Protein AF-A0A9P3C369-F1 (afdb_monomer_lite)

Sequence (132 aa):
MEMEIQKGILGFFQHGSRGYKARLKIWEPDFSDFGDKFQPCHGAPMMAPIYHASSAGLRQRVRLLLDEKADINEQGGRYSNALQVASYGGHSEIVYLLLERGADVNAQGGEYANALGAASATGHRETLELLN

pLDDT: mean 71.71, std 18.75, range [35.12, 94.5]

Organism: Aspergillus viridinutans (NCBI:txid75553)

Radius of gyration: 14.88 Å; chains: 1; bounding box: 39×25×41 Å

Structure (mmCIF, N/CA/C/O backbone):
data_AF-A0A9P3C369-F1
#
_entry.id   AF-A0A9P3C369-F1
#
loop_
_atom_site.group_PDB
_atom_site.id
_atom_site.type_symbol
_atom_site.label_atom_id
_atom_site.label_alt_id
_atom_site.label_comp_id
_atom_site.label_asym_id
_atom_site.label_entity_id
_atom_site.label_seq_id
_atom_site.pdbx_PDB_ins_code
_atom_site.Cartn_x
_atom_site.Cartn_y
_atom_site.Cartn_z
_atom_site.occupancy
_atom_site.B_iso_or_equiv
_atom_site.auth_seq_id
_atom_site.auth_comp_id
_atom_site.auth_asym_id
_atom_site.auth_atom_id
_atom_site.pdbx_PDB_model_num
ATOM 1 N N . MET A 1 1 ? -4.851 8.732 -28.016 1.00 48.38 1 MET A N 1
ATOM 2 C CA . MET A 1 1 ? -3.464 9.246 -27.962 1.00 48.38 1 MET A CA 1
ATOM 3 C C . MET A 1 1 ? -2.904 9.178 -26.544 1.00 48.38 1 MET A C 1
ATOM 5 O O . MET A 1 1 ? -1.849 8.587 -26.374 1.00 48.38 1 MET A O 1
ATOM 9 N N . GLU A 1 2 ? -3.625 9.654 -25.520 1.00 54.31 2 GLU A N 1
ATOM 10 C CA . GLU A 1 2 ? -3.209 9.496 -24.109 1.00 54.31 2 GLU A CA 1
ATOM 11 C C . GLU A 1 2 ? -3.030 8.036 -23.668 1.00 54.31 2 GLU A C 1
ATOM 13 O O . GLU A 1 2 ? -2.036 7.731 -23.018 1.00 54.31 2 GLU A O 1
ATOM 18 N N . MET A 1 3 ? -3.910 7.118 -24.091 1.00 46.53 3 MET A N 1
ATOM 19 C CA . MET A 1 3 ? -3.767 5.690 -23.761 1.00 46.53 3 MET A CA 1
ATOM 20 C C . MET A 1 3 ? -2.473 5.058 -24.302 1.00 46.53 3 MET A C 1
ATOM 22 O O . MET A 1 3 ? -1.921 4.175 -23.662 1.00 46.53 3 MET A O 1
ATOM 26 N N . GLU A 1 4 ? -1.952 5.506 -25.447 1.00 48.22 4 GLU A N 1
ATOM 27 C CA . GLU A 1 4 ? -0.715 4.949 -26.025 1.00 48.22 4 GLU A CA 1
ATOM 28 C C . GLU A 1 4 ? 0.533 5.477 -25.303 1.00 48.22 4 GLU A C 1
ATOM 30 O O . GLU A 1 4 ? 1.483 4.734 -25.066 1.00 48.22 4 GLU A O 1
ATOM 35 N N . ILE A 1 5 ? 0.504 6.740 -24.861 1.00 54.78 5 ILE A N 1
ATOM 36 C CA . ILE A 1 5 ? 1.549 7.306 -23.997 1.00 54.78 5 ILE A CA 1
ATOM 37 C C . ILE A 1 5 ? 1.537 6.604 -22.637 1.00 54.78 5 ILE A C 1
ATOM 39 O O . ILE A 1 5 ? 2.592 6.242 -22.120 1.00 54.78 5 ILE A O 1
ATOM 43 N N . GLN A 1 6 ? 0.349 6.372 -22.074 1.00 48.84 6 GLN A N 1
ATOM 44 C CA . GLN A 1 6 ? 0.196 5.645 -20.818 1.00 48.84 6 GLN A CA 1
ATOM 45 C C . GLN A 1 6 ? 0.721 4.214 -20.937 1.00 48.84 6 GLN A C 1
ATOM 47 O O . GLN A 1 6 ? 1.556 3.845 -20.120 1.00 48.84 6 GLN A O 1
ATOM 52 N N . LYS A 1 7 ? 0.358 3.463 -21.986 1.00 54.41 7 LYS A N 1
ATOM 53 C CA . LYS A 1 7 ? 0.908 2.123 -22.263 1.00 54.41 7 LYS A CA 1
ATOM 54 C C . LYS A 1 7 ? 2.422 2.125 -22.456 1.00 54.41 7 LYS A C 1
ATOM 56 O O . LYS A 1 7 ? 3.094 1.226 -21.969 1.00 54.41 7 LYS A O 1
ATOM 61 N N . GLY A 1 8 ? 2.985 3.131 -23.128 1.00 59.75 8 GLY A N 1
ATOM 62 C CA . GLY A 1 8 ? 4.436 3.256 -23.299 1.00 59.75 8 GLY A CA 1
ATOM 63 C C . GLY A 1 8 ? 5.171 3.505 -21.977 1.00 59.75 8 GLY A C 1
ATOM 64 O O . GLY A 1 8 ? 6.187 2.871 -21.692 1.00 59.75 8 GLY A O 1
ATOM 65 N N . ILE A 1 9 ? 4.626 4.385 -21.132 1.00 57.00 9 ILE A N 1
ATOM 66 C CA . ILE A 1 9 ? 5.140 4.650 -19.782 1.00 57.00 9 ILE A CA 1
ATOM 67 C C . ILE A 1 9 ? 4.990 3.404 -18.900 1.00 57.00 9 ILE A C 1
ATOM 69 O O . ILE A 1 9 ? 5.909 3.058 -18.163 1.00 57.00 9 ILE A O 1
ATOM 73 N N . LEU A 1 10 ? 3.860 2.707 -18.989 1.00 52.56 10 LEU A N 1
ATOM 74 C CA . LEU A 1 10 ? 3.613 1.495 -18.221 1.00 52.56 10 LEU A CA 1
ATOM 75 C C . LEU A 1 10 ? 4.523 0.351 -18.662 1.00 52.56 10 LEU A C 1
ATOM 77 O O . LEU A 1 10 ? 5.137 -0.284 -17.816 1.00 52.56 10 LEU A O 1
ATOM 81 N N . GLY A 1 11 ? 4.705 0.160 -19.970 1.00 57.75 11 GLY A N 1
ATOM 82 C CA . GLY A 1 11 ? 5.644 -0.802 -20.537 1.00 57.75 11 GLY A CA 1
ATOM 83 C C . GLY A 1 11 ? 7.078 -0.534 -20.082 1.00 57.75 11 GLY A C 1
ATOM 84 O O . GLY A 1 11 ? 7.797 -1.472 -19.742 1.00 57.75 11 GLY A O 1
ATOM 85 N N . PHE A 1 12 ? 7.476 0.737 -19.964 1.00 59.00 12 PHE A N 1
ATOM 86 C CA . PHE A 1 12 ? 8.764 1.126 -19.384 1.00 59.00 12 PHE A CA 1
ATOM 87 C C . PHE A 1 12 ? 8.923 0.682 -17.919 1.00 59.00 12 PHE A C 1
ATOM 89 O O . PHE A 1 12 ? 10.011 0.227 -17.551 1.00 59.00 12 PHE A O 1
ATOM 96 N N . PHE A 1 13 ? 7.861 0.788 -17.111 1.00 52.38 13 PHE A N 1
ATOM 97 C CA . PHE A 1 13 ? 7.848 0.367 -15.704 1.00 52.38 13 PHE A CA 1
ATOM 98 C C . PHE A 1 13 ? 7.695 -1.152 -15.524 1.00 52.38 13 PHE A C 1
ATOM 100 O O . PHE A 1 13 ? 8.329 -1.718 -14.643 1.00 52.38 13 PHE A O 1
ATOM 107 N N . GLN A 1 14 ? 6.912 -1.821 -16.371 1.00 48.34 14 GLN A N 1
ATOM 108 C CA . GLN A 1 14 ? 6.648 -3.262 -16.304 1.00 48.34 14 GLN A CA 1
ATOM 109 C C . GLN A 1 14 ? 7.808 -4.106 -16.856 1.00 48.34 14 GLN A C 1
ATOM 111 O O . GLN A 1 14 ? 8.091 -5.174 -16.330 1.00 48.34 14 GLN A O 1
ATOM 116 N N . HIS A 1 15 ? 8.519 -3.643 -17.893 1.00 51.28 15 HIS A N 1
ATOM 117 C CA . HIS A 1 15 ? 9.531 -4.464 -18.582 1.00 51.28 15 HIS A CA 1
ATOM 118 C C . HIS A 1 15 ? 10.957 -4.311 -18.044 1.00 51.28 15 HIS A C 1
ATOM 120 O O . HIS A 1 15 ? 11.910 -4.746 -18.693 1.00 51.28 15 HIS A O 1
ATOM 126 N N . GLY A 1 16 ? 11.153 -3.685 -16.880 1.00 52.47 16 GLY A N 1
ATOM 127 C CA . GLY A 1 16 ? 12.472 -3.658 -16.246 1.00 52.47 16 GLY A CA 1
ATOM 128 C C . GLY A 1 16 ? 13.591 -3.094 -17.132 1.00 52.47 16 GLY A C 1
ATOM 129 O O . GLY A 1 16 ? 14.753 -3.512 -17.041 1.00 52.47 16 GLY A O 1
ATOM 130 N N . SER A 1 17 ? 13.227 -2.185 -18.042 1.00 55.09 17 SER A N 1
ATOM 131 C CA . SER A 1 17 ? 14.115 -1.695 -19.091 1.00 55.09 17 SER A CA 1
ATOM 132 C C . SER A 1 17 ? 15.371 -1.048 -18.490 1.00 55.09 17 SER A C 1
ATOM 134 O O . SER A 1 17 ? 15.352 -0.510 -17.379 1.00 55.09 17 SER A O 1
ATOM 136 N N . ARG A 1 18 ? 16.496 -1.068 -19.223 1.00 52.53 18 ARG A N 1
ATOM 137 C CA . ARG A 1 18 ? 17.759 -0.440 -18.773 1.00 52.53 18 ARG A CA 1
ATOM 138 C C . ARG A 1 18 ? 17.573 1.017 -18.330 1.00 52.53 18 ARG A C 1
ATOM 140 O O . ARG A 1 18 ? 18.265 1.448 -17.414 1.00 52.53 18 ARG A O 1
ATOM 147 N N . GLY A 1 19 ? 16.633 1.748 -18.934 1.00 56.56 19 GLY A N 1
ATOM 148 C CA . GLY A 1 19 ? 16.319 3.126 -18.552 1.00 56.56 19 GLY A CA 1
ATOM 149 C C . GLY A 1 19 ? 15.675 3.242 -17.168 1.00 56.56 19 GLY A C 1
ATOM 150 O O . GLY A 1 19 ? 16.009 4.152 -16.415 1.00 56.56 19 GLY A O 1
ATOM 151 N N . TYR A 1 20 ? 14.817 2.294 -16.788 1.00 52.88 20 TYR A N 1
ATOM 152 C CA . TYR A 1 20 ? 14.214 2.254 -15.455 1.00 52.88 20 TYR A CA 1
ATOM 153 C C . TYR A 1 20 ? 15.258 1.895 -14.380 1.00 52.88 20 TYR A C 1
ATOM 155 O O . TYR A 1 20 ? 15.338 2.571 -13.355 1.00 52.88 20 TYR A O 1
ATOM 163 N N . LYS A 1 21 ? 16.167 0.950 -14.676 1.00 53.56 21 LYS A N 1
ATOM 164 C CA . LYS A 1 21 ? 17.336 0.636 -13.823 1.00 53.56 21 LYS A CA 1
ATOM 165 C C . LYS A 1 21 ? 18.269 1.833 -13.637 1.00 53.56 21 LYS A C 1
ATOM 167 O O . LYS A 1 21 ? 18.719 2.103 -12.528 1.00 53.56 21 LYS A O 1
ATOM 172 N N . ALA A 1 22 ? 18.561 2.551 -14.720 1.00 51.66 22 ALA A N 1
ATOM 173 C CA . ALA A 1 22 ? 19.409 3.737 -14.676 1.00 51.66 22 ALA A CA 1
ATOM 174 C C . ALA A 1 22 ? 18.771 4.858 -13.843 1.00 51.66 22 ALA A C 1
ATOM 176 O O . ALA A 1 22 ? 19.461 5.503 -13.062 1.00 51.66 22 ALA A O 1
ATOM 177 N N . ARG A 1 23 ? 17.452 5.053 -13.957 1.00 50.22 23 ARG A N 1
ATOM 178 C CA . ARG A 1 23 ? 16.722 6.067 -13.190 1.00 50.22 23 ARG A CA 1
ATOM 179 C C . ARG A 1 23 ? 16.715 5.781 -11.686 1.00 50.22 23 ARG A C 1
ATOM 181 O O . ARG A 1 23 ? 16.933 6.717 -10.924 1.00 50.22 23 ARG A O 1
ATOM 188 N N . LEU A 1 24 ? 16.518 4.525 -11.270 1.00 49.88 24 LEU A N 1
ATOM 189 C CA . LEU A 1 24 ? 16.612 4.123 -9.856 1.00 49.88 24 LEU A CA 1
ATOM 190 C C . LEU A 1 24 ? 17.996 4.450 -9.278 1.00 49.88 24 LEU A C 1
ATOM 192 O O . LEU A 1 24 ? 18.104 5.088 -8.238 1.00 49.88 24 LEU A O 1
ATOM 196 N N . LYS A 1 25 ? 19.058 4.130 -10.026 1.00 52.62 25 LYS A N 1
ATOM 197 C CA . LYS A 1 25 ? 20.447 4.398 -9.624 1.00 52.62 25 LYS A CA 1
ATOM 198 C C . LYS A 1 25 ? 20.787 5.891 -9.494 1.00 52.62 25 LYS A C 1
ATOM 200 O O . LYS A 1 25 ? 21.732 6.236 -8.797 1.00 52.62 25 LYS A O 1
ATOM 205 N N . ILE A 1 26 ? 20.059 6.763 -10.194 1.00 51.91 26 ILE A N 1
ATOM 206 C CA . ILE A 1 26 ? 20.278 8.218 -10.174 1.00 51.91 26 ILE A CA 1
ATOM 207 C C . ILE A 1 26 ? 19.526 8.891 -9.016 1.00 51.91 26 ILE A C 1
ATOM 209 O O . ILE A 1 26 ? 20.013 9.887 -8.492 1.00 51.91 26 ILE A O 1
ATOM 213 N N . TRP A 1 27 ? 18.347 8.389 -8.635 1.00 41.19 27 TRP A N 1
ATOM 214 C CA . TRP A 1 27 ? 17.460 9.056 -7.669 1.00 41.19 27 TRP A CA 1
ATOM 215 C C . TRP A 1 27 ? 17.558 8.518 -6.233 1.00 41.19 27 TRP A C 1
ATOM 217 O O . TRP A 1 27 ? 17.135 9.212 -5.315 1.00 41.19 27 TRP A O 1
ATOM 227 N N . GLU A 1 28 ? 18.141 7.334 -6.022 1.00 47.44 28 GLU A N 1
ATOM 228 C CA . GLU A 1 28 ? 18.368 6.761 -4.687 1.00 47.44 28 GLU A CA 1
ATOM 229 C C . GLU A 1 28 ? 19.868 6.478 -4.458 1.00 47.44 28 GLU A C 1
ATOM 231 O O . GLU A 1 28 ? 20.315 5.336 -4.564 1.00 47.44 28 GLU A O 1
ATOM 236 N N . PRO A 1 29 ? 20.691 7.505 -4.172 1.00 43.00 29 PRO A N 1
ATOM 237 C CA . PRO A 1 29 ? 22.119 7.318 -3.908 1.00 43.00 29 PRO A CA 1
ATOM 238 C C . PRO A 1 29 ? 22.399 6.508 -2.628 1.00 43.00 29 PRO A C 1
ATOM 240 O O . PRO A 1 29 ? 23.416 5.825 -2.571 1.00 43.00 29 PRO A O 1
ATOM 243 N N . ASP A 1 30 ? 21.478 6.486 -1.657 1.00 41.66 30 ASP A N 1
ATOM 244 C CA . ASP A 1 30 ? 21.609 5.708 -0.410 1.00 41.66 30 ASP A CA 1
ATOM 245 C C . ASP A 1 30 ? 21.391 4.193 -0.608 1.00 41.66 30 ASP A C 1
ATOM 247 O O . ASP A 1 30 ? 21.659 3.388 0.285 1.00 41.66 30 ASP A O 1
ATOM 251 N N . PHE A 1 31 ? 20.954 3.757 -1.798 1.00 44.69 31 PHE A N 1
ATOM 252 C CA . PHE A 1 31 ? 20.840 2.332 -2.141 1.00 44.69 31 PHE A CA 1
ATOM 253 C C . PHE A 1 31 ? 22.203 1.630 -2.298 1.00 44.69 31 PHE A C 1
ATOM 255 O O . PHE A 1 31 ? 22.246 0.415 -2.496 1.00 44.69 31 PHE A O 1
ATOM 262 N N . SER A 1 32 ? 23.323 2.360 -2.205 1.00 43.38 32 SER A N 1
ATOM 263 C CA . SER A 1 32 ? 24.673 1.786 -2.210 1.00 43.38 32 SER A CA 1
ATOM 264 C C . SER A 1 32 ? 25.083 1.115 -0.895 1.00 43.38 32 SER A C 1
ATOM 266 O O . SER A 1 32 ? 26.084 0.402 -0.891 1.00 43.38 32 SER A O 1
ATOM 268 N N . ASP A 1 33 ? 24.343 1.307 0.201 1.00 41.16 33 ASP A N 1
ATOM 269 C CA . ASP A 1 33 ? 24.748 0.796 1.523 1.00 41.16 33 ASP A CA 1
ATOM 270 C C . ASP A 1 33 ? 24.458 -0.709 1.722 1.00 41.16 33 ASP A C 1
ATOM 272 O O . ASP A 1 33 ? 24.925 -1.337 2.669 1.00 41.16 33 ASP A O 1
ATOM 276 N N . PHE A 1 34 ? 23.747 -1.340 0.779 1.00 41.56 34 PHE A N 1
ATOM 277 C CA . PHE A 1 34 ? 23.489 -2.787 0.768 1.00 41.56 34 PHE A CA 1
ATOM 278 C C . PHE A 1 34 ? 24.393 -3.551 -0.211 1.00 41.56 34 PHE A C 1
ATOM 280 O O . PHE A 1 34 ? 23.940 -4.485 -0.882 1.00 41.56 34 PHE A O 1
ATOM 287 N N . GLY A 1 35 ? 25.675 -3.171 -0.301 1.00 42.94 35 GLY A N 1
ATOM 288 C CA . GLY A 1 35 ? 26.684 -3.945 -1.036 1.00 42.94 35 GLY A CA 1
ATOM 289 C C . GLY A 1 35 ? 26.582 -5.440 -0.710 1.00 42.94 35 GLY A C 1
ATOM 290 O O . GLY A 1 35 ? 26.419 -5.774 0.458 1.00 42.94 35 GLY A O 1
ATOM 291 N N . ASP A 1 36 ? 26.592 -6.308 -1.731 1.00 41.12 36 ASP A N 1
ATOM 292 C CA . ASP A 1 36 ? 26.502 -7.790 -1.738 1.00 41.12 36 ASP A CA 1
ATOM 293 C C . ASP A 1 36 ? 25.471 -8.488 -0.813 1.00 41.12 36 ASP A C 1
ATOM 295 O O . ASP A 1 36 ? 25.304 -9.706 -0.866 1.00 41.12 36 ASP A O 1
ATOM 299 N N . LYS A 1 37 ? 24.739 -7.739 0.012 1.00 38.94 37 LYS A N 1
ATOM 300 C CA . LYS A 1 37 ? 23.793 -8.198 1.035 1.00 38.94 37 LYS A CA 1
ATOM 301 C C . LYS A 1 37 ? 22.372 -7.723 0.764 1.00 38.94 37 LYS A C 1
ATOM 303 O O . LYS A 1 37 ? 21.470 -8.073 1.521 1.00 38.94 37 LYS A O 1
ATOM 308 N N . PHE A 1 38 ? 22.143 -6.994 -0.331 1.00 40.75 38 PHE A N 1
ATOM 309 C CA . PHE A 1 38 ? 20.812 -6.924 -0.918 1.00 40.75 38 PHE A CA 1
ATOM 310 C C . PHE A 1 38 ? 20.467 -8.299 -1.497 1.00 40.75 38 PHE A C 1
ATOM 312 O O . PHE A 1 38 ? 20.678 -8.578 -2.676 1.00 40.75 38 PHE A O 1
ATOM 319 N N . GLN A 1 39 ? 19.971 -9.189 -0.645 1.00 37.81 39 GLN A N 1
ATOM 320 C CA . GLN A 1 39 ? 19.242 -10.358 -1.101 1.00 37.81 39 GLN A CA 1
ATOM 321 C C . GLN A 1 39 ? 17.810 -9.889 -1.370 1.00 37.81 39 GLN A C 1
ATOM 323 O O . GLN A 1 39 ? 17.110 -9.557 -0.412 1.00 37.81 39 GLN A O 1
ATOM 328 N N . PRO A 1 40 ? 17.348 -9.825 -2.637 1.00 39.50 40 PRO A N 1
ATOM 329 C CA . PRO A 1 40 ? 15.920 -9.741 -2.880 1.00 39.50 40 PRO A CA 1
ATOM 330 C C . PRO A 1 40 ? 15.305 -10.944 -2.177 1.00 39.50 40 PRO A C 1
ATOM 332 O O . PRO A 1 40 ? 15.704 -12.080 -2.449 1.00 39.50 40 PRO A O 1
ATOM 335 N N . CYS A 1 41 ? 14.401 -10.695 -1.232 1.00 39.84 41 CYS A N 1
ATOM 336 C CA . CYS A 1 41 ? 13.724 -11.745 -0.491 1.00 39.84 41 CYS A CA 1
ATOM 337 C C . CYS A 1 41 ? 13.155 -12.735 -1.525 1.00 39.84 41 CYS A C 1
ATOM 339 O O . CYS A 1 41 ? 12.268 -12.381 -2.296 1.00 39.84 41 CYS A O 1
ATOM 341 N N . HIS A 1 42 ? 13.706 -13.948 -1.588 1.00 36.81 42 HIS A N 1
ATOM 342 C CA . HIS A 1 42 ? 13.158 -15.074 -2.353 1.00 36.81 42 HIS A CA 1
ATOM 343 C C . HIS A 1 42 ? 13.069 -14.929 -3.886 1.00 36.81 42 HIS A C 1
ATOM 345 O O . HIS A 1 42 ? 12.157 -15.478 -4.496 1.00 36.81 42 HIS A O 1
ATOM 351 N N . GLY A 1 43 ? 14.015 -14.251 -4.546 1.00 35.12 43 GLY A N 1
ATOM 352 C CA . GLY A 1 43 ? 14.053 -14.249 -6.020 1.00 35.12 43 GLY A CA 1
ATOM 353 C C . GLY A 1 43 ? 12.868 -13.529 -6.679 1.00 35.12 43 GLY A C 1
ATOM 354 O O . GLY A 1 43 ? 12.532 -13.822 -7.826 1.00 35.12 43 GLY A O 1
ATOM 355 N N . ALA A 1 44 ? 12.247 -12.589 -5.961 1.00 37.53 44 ALA A N 1
ATOM 356 C CA . ALA A 1 44 ? 11.163 -11.772 -6.485 1.00 37.53 44 ALA A CA 1
ATOM 357 C C . ALA A 1 44 ? 11.627 -10.947 -7.706 1.00 37.53 44 ALA A C 1
ATOM 359 O O . ALA A 1 44 ? 12.738 -10.393 -7.696 1.00 37.53 44 ALA A O 1
ATOM 360 N N . PRO A 1 45 ? 10.802 -10.861 -8.767 1.00 41.69 45 PRO A N 1
ATOM 361 C CA . PRO A 1 45 ? 11.093 -10.022 -9.911 1.00 41.69 45 PRO A CA 1
ATOM 362 C C . PRO A 1 45 ? 11.187 -8.555 -9.482 1.00 41.69 45 PRO A C 1
ATOM 364 O O . PRO A 1 45 ? 10.721 -8.124 -8.431 1.00 41.69 45 PRO A O 1
ATOM 367 N N . MET A 1 46 ? 11.877 -7.804 -10.325 1.00 48.22 46 MET A N 1
ATOM 368 C CA . MET A 1 46 ? 12.027 -6.358 -10.295 1.00 48.22 46 MET A CA 1
ATOM 369 C C . MET A 1 46 ? 10.790 -5.637 -9.719 1.00 48.22 46 MET A C 1
ATOM 371 O O . MET A 1 46 ? 9.686 -5.889 -10.179 1.00 48.22 46 MET A O 1
ATOM 375 N N . MET A 1 47 ? 10.997 -4.768 -8.718 1.00 59.81 47 MET A N 1
ATOM 376 C CA . MET A 1 47 ? 9.954 -4.121 -7.902 1.00 59.81 47 MET A CA 1
ATOM 377 C C . MET A 1 47 ? 8.664 -3.774 -8.671 1.00 59.81 47 MET A C 1
ATOM 379 O O . MET A 1 47 ? 8.704 -3.066 -9.680 1.00 59.81 47 MET A O 1
ATOM 383 N N . ALA A 1 48 ? 7.526 -4.240 -8.150 1.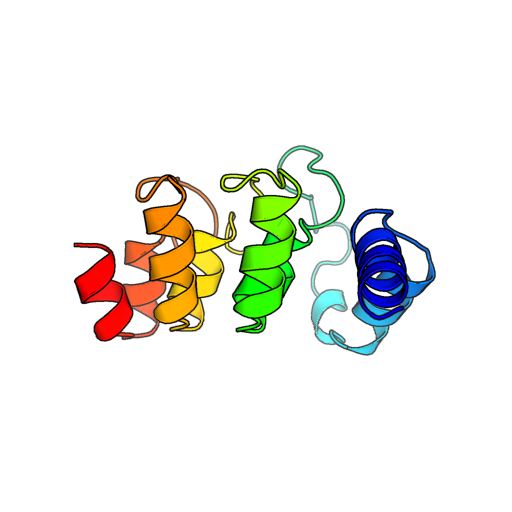00 71.06 48 ALA A N 1
ATOM 384 C CA . ALA A 1 48 ? 6.209 -4.105 -8.762 1.00 71.06 48 ALA A CA 1
ATOM 385 C C . ALA A 1 48 ? 5.855 -2.637 -9.099 1.00 71.06 48 ALA A C 1
ATOM 387 O O . ALA A 1 48 ? 5.977 -1.752 -8.243 1.00 71.06 48 ALA A O 1
ATOM 388 N N . PRO A 1 49 ? 5.339 -2.328 -10.304 1.00 75.94 49 PRO A N 1
ATOM 389 C CA . PRO A 1 49 ? 4.920 -0.970 -10.666 1.00 75.94 49 PRO A CA 1
ATOM 390 C C . PRO A 1 49 ? 3.874 -0.379 -9.710 1.00 75.94 49 PRO A C 1
ATOM 392 O O . PRO A 1 49 ? 3.897 0.824 -9.428 1.00 75.94 49 PRO A O 1
ATOM 395 N N . ILE A 1 50 ? 2.983 -1.225 -9.179 1.00 82.06 50 ILE A N 1
ATOM 396 C CA . ILE A 1 50 ? 1.943 -0.818 -8.228 1.00 82.06 50 ILE A CA 1
ATOM 397 C C . ILE A 1 50 ? 2.535 -0.404 -6.878 1.00 82.06 50 ILE A C 1
ATOM 399 O O . ILE A 1 50 ? 2.047 0.551 -6.274 1.00 82.06 50 ILE A O 1
ATOM 403 N N . TYR A 1 51 ? 3.645 -1.018 -6.456 1.00 83.94 51 TYR A N 1
ATOM 404 C CA . TYR A 1 51 ? 4.384 -0.624 -5.255 1.00 83.94 51 TYR A CA 1
ATOM 405 C C . TYR A 1 51 ? 4.931 0.801 -5.389 1.00 83.94 51 TYR A C 1
ATOM 407 O O . TYR A 1 51 ? 4.699 1.646 -4.526 1.00 83.94 51 TYR A O 1
ATOM 415 N N . HIS A 1 52 ? 5.600 1.116 -6.502 1.00 79.44 52 HIS A N 1
ATOM 416 C CA . HIS A 1 52 ? 6.153 2.457 -6.716 1.00 79.44 52 HIS A CA 1
ATOM 417 C C . HIS A 1 52 ? 5.073 3.524 -6.868 1.00 79.44 52 HIS A C 1
ATOM 419 O O . HIS A 1 52 ? 5.215 4.620 -6.329 1.00 79.44 52 HIS A O 1
ATOM 425 N N . ALA A 1 53 ? 3.992 3.216 -7.587 1.00 84.50 53 ALA A N 1
ATOM 426 C CA . ALA A 1 53 ? 2.865 4.132 -7.713 1.00 84.50 53 ALA A CA 1
ATOM 427 C C . ALA A 1 53 ? 2.215 4.418 -6.349 1.00 84.50 53 ALA A C 1
ATOM 429 O O . ALA A 1 53 ? 1.863 5.567 -6.082 1.00 84.50 53 ALA A O 1
ATOM 430 N N . SER A 1 54 ? 2.120 3.400 -5.490 1.00 87.06 54 SER A N 1
ATOM 431 C CA . SER A 1 54 ? 1.574 3.514 -4.135 1.00 87.06 54 SER A CA 1
ATOM 432 C C . SER A 1 54 ? 2.493 4.307 -3.210 1.00 87.06 54 SER A C 1
ATOM 434 O O . SER A 1 54 ? 2.026 5.217 -2.537 1.00 87.06 54 SER A O 1
ATOM 436 N N . SER A 1 55 ? 3.804 4.052 -3.252 1.00 84.44 55 SER A N 1
ATOM 437 C CA . SER A 1 55 ? 4.815 4.814 -2.502 1.00 84.44 55 SER A CA 1
ATOM 438 C C . SER A 1 55 ? 4.822 6.300 -2.872 1.00 84.44 55 SER A C 1
ATOM 440 O O . SER A 1 55 ? 4.862 7.178 -2.011 1.00 84.44 55 SER A O 1
ATOM 442 N N . ALA A 1 56 ? 4.705 6.595 -4.168 1.00 79.44 56 ALA A N 1
ATOM 443 C CA . ALA A 1 56 ? 4.718 7.956 -4.688 1.00 79.44 56 ALA A CA 1
ATOM 444 C C . ALA A 1 56 ? 3.374 8.703 -4.555 1.00 79.44 56 ALA A C 1
ATOM 446 O O . ALA A 1 56 ? 3.273 9.830 -5.040 1.00 79.44 56 ALA A O 1
ATOM 447 N N . GLY A 1 57 ? 2.327 8.101 -3.976 1.00 84.81 57 GLY A N 1
ATOM 448 C CA . GLY A 1 57 ? 1.024 8.764 -3.842 1.00 84.81 57 GLY A CA 1
ATOM 449 C C . GLY A 1 57 ? 0.266 8.945 -5.169 1.00 84.81 57 GLY A C 1
ATOM 450 O O . GLY A 1 57 ? -0.644 9.765 -5.278 1.00 84.81 57 GLY A O 1
ATOM 451 N N . LEU A 1 58 ? 0.603 8.181 -6.215 1.00 85.81 58 LEU A N 1
ATOM 452 C CA . LEU A 1 58 ? 0.050 8.347 -7.564 1.00 85.81 58 LEU A CA 1
ATOM 453 C C . LEU A 1 58 ? -1.256 7.563 -7.761 1.00 85.81 58 LEU A C 1
ATOM 455 O O . LEU A 1 58 ? -1.311 6.620 -8.554 1.00 85.81 58 LEU A O 1
ATOM 459 N N . ARG A 1 59 ? -2.338 7.993 -7.101 1.00 87.50 59 ARG A N 1
ATOM 460 C CA . ARG A 1 59 ? -3.657 7.323 -7.121 1.00 87.50 59 ARG A CA 1
ATOM 461 C C . ARG A 1 59 ? -4.142 6.909 -8.515 1.00 87.50 59 ARG A C 1
ATOM 463 O O . ARG A 1 59 ? -4.551 5.769 -8.713 1.00 87.50 59 ARG A O 1
ATOM 470 N N . GLN A 1 60 ? -4.092 7.816 -9.494 1.00 83.38 60 GLN A N 1
ATOM 471 C CA . GLN A 1 60 ? -4.556 7.529 -10.861 1.00 83.38 60 GLN A CA 1
ATOM 472 C C . GLN A 1 60 ? -3.740 6.416 -11.537 1.00 83.38 60 GLN A C 1
ATOM 474 O O . GLN A 1 60 ? -4.288 5.621 -12.295 1.00 83.38 60 GLN A O 1
ATOM 479 N N . ARG A 1 61 ? -2.439 6.315 -11.233 1.00 81.31 61 ARG A N 1
ATOM 480 C CA . ARG A 1 61 ? -1.592 5.235 -11.756 1.00 81.31 61 ARG A CA 1
ATOM 481 C C . ARG A 1 61 ? -1.865 3.910 -11.065 1.00 81.31 61 ARG A C 1
ATOM 483 O O . ARG A 1 61 ? -1.885 2.896 -11.747 1.00 81.31 61 ARG A O 1
ATOM 490 N N . VAL A 1 62 ? -2.108 3.921 -9.753 1.00 85.31 62 VAL A N 1
ATOM 491 C CA . VAL A 1 62 ? -2.528 2.716 -9.019 1.00 85.31 62 VAL A CA 1
ATOM 492 C C . VAL A 1 62 ? -3.829 2.174 -9.608 1.00 85.31 62 VAL A C 1
ATOM 494 O O . VAL A 1 62 ? -3.905 0.994 -9.927 1.00 85.31 62 VAL A O 1
ATOM 497 N N . ARG A 1 63 ? -4.816 3.044 -9.854 1.00 87.12 63 ARG A N 1
ATOM 498 C CA . ARG A 1 63 ? -6.074 2.655 -10.504 1.00 87.12 63 ARG A CA 1
ATOM 499 C C . ARG A 1 63 ? -5.844 2.025 -11.878 1.00 87.12 63 ARG A C 1
ATOM 501 O O . ARG A 1 63 ? -6.356 0.942 -12.125 1.00 87.12 63 ARG A O 1
ATOM 508 N N . LEU A 1 64 ? -5.064 2.683 -12.737 1.00 82.50 64 LEU A N 1
ATOM 509 C CA . LEU A 1 64 ? -4.756 2.177 -14.077 1.00 82.50 64 LEU A CA 1
ATOM 510 C C . LEU A 1 64 ? -4.084 0.796 -14.020 1.00 82.50 64 LEU A C 1
ATOM 512 O O . LEU A 1 64 ? -4.473 -0.102 -14.754 1.00 82.50 64 LEU A O 1
ATOM 516 N N . LEU A 1 65 ? -3.111 0.616 -13.123 1.00 82.44 65 LEU A N 1
ATOM 517 C CA . LEU A 1 65 ? -2.413 -0.659 -12.944 1.00 82.44 65 LEU A CA 1
ATOM 518 C C . LEU A 1 65 ? -3.365 -1.778 -12.504 1.00 82.44 65 LEU A C 1
ATOM 520 O O . LEU A 1 65 ? -3.293 -2.882 -13.035 1.00 82.44 65 LEU A O 1
ATOM 524 N N . LEU A 1 66 ? -4.283 -1.488 -11.581 1.00 84.94 66 LEU A N 1
ATOM 525 C CA . LEU A 1 66 ? -5.297 -2.448 -11.140 1.00 84.94 66 LEU A CA 1
ATOM 526 C C . LEU A 1 66 ? -6.286 -2.793 -12.260 1.00 84.94 66 LEU A C 1
ATOM 528 O O . LEU A 1 66 ? -6.649 -3.957 -12.422 1.00 84.94 66 LEU A O 1
ATOM 532 N N . ASP A 1 67 ? -6.691 -1.807 -13.062 1.00 85.12 67 ASP A N 1
ATOM 533 C CA . ASP A 1 67 ? -7.576 -2.022 -14.212 1.00 85.12 67 ASP A CA 1
ATOM 534 C C . ASP A 1 67 ? -6.882 -2.879 -15.303 1.00 85.12 67 ASP A C 1
ATOM 536 O O 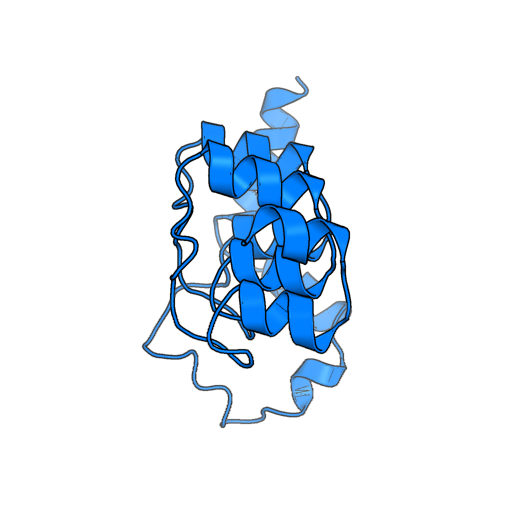. ASP A 1 67 ? -7.539 -3.648 -16.006 1.00 85.12 67 ASP A O 1
ATOM 540 N N . GLU A 1 68 ? -5.547 -2.833 -15.388 1.00 81.31 68 GLU A N 1
ATOM 541 C CA . GLU A 1 68 ? -4.719 -3.703 -16.240 1.00 81.31 68 GLU A CA 1
ATOM 542 C C . GLU A 1 68 ? -4.389 -5.080 -15.631 1.00 81.31 68 GLU A C 1
ATOM 544 O O . GLU A 1 68 ? -3.576 -5.825 -16.180 1.00 81.31 68 GLU A O 1
ATOM 549 N N . LYS A 1 69 ? -5.057 -5.469 -14.537 1.00 80.44 69 LYS A N 1
ATOM 550 C CA . LYS A 1 69 ? -4.850 -6.748 -13.835 1.00 80.44 69 LYS A CA 1
ATOM 551 C C . LYS A 1 69 ? -3.459 -6.901 -13.207 1.00 80.44 69 LYS A C 1
ATOM 553 O O . LYS A 1 69 ? -2.968 -8.025 -13.098 1.00 80.44 69 LYS A O 1
ATOM 558 N N . ALA A 1 70 ? -2.827 -5.803 -12.785 1.00 78.69 70 ALA A N 1
ATOM 559 C CA . ALA A 1 70 ? -1.686 -5.902 -11.878 1.00 78.69 70 ALA A CA 1
ATOM 560 C C . ALA A 1 70 ? -2.094 -6.676 -10.617 1.00 78.69 70 ALA A C 1
ATOM 562 O O . ALA A 1 70 ? -3.213 -6.515 -10.120 1.00 78.69 70 ALA A O 1
ATOM 563 N N . ASP A 1 71 ? -1.189 -7.507 -10.105 1.00 83.12 71 ASP A N 1
ATOM 564 C CA . ASP A 1 71 ? -1.441 -8.241 -8.873 1.00 83.12 71 ASP A CA 1
ATOM 565 C C . ASP A 1 71 ? -1.437 -7.263 -7.690 1.00 83.12 71 ASP A C 1
ATOM 567 O O . ASP A 1 71 ? -0.449 -6.590 -7.391 1.00 83.12 71 ASP A O 1
ATOM 571 N N . ILE A 1 72 ? -2.594 -7.142 -7.042 1.00 87.25 72 ILE A N 1
ATOM 572 C CA . ILE A 1 72 ? -2.820 -6.206 -5.942 1.00 87.25 72 ILE A CA 1
ATOM 573 C C . ILE A 1 72 ? -2.054 -6.592 -4.673 1.00 87.25 72 ILE A C 1
ATOM 575 O O . ILE A 1 72 ? -1.691 -5.718 -3.884 1.00 87.25 72 ILE A O 1
ATOM 579 N N . ASN A 1 73 ? -1.786 -7.887 -4.500 1.00 85.50 73 ASN A N 1
ATOM 580 C CA . ASN A 1 73 ? -1.089 -8.442 -3.345 1.00 85.50 73 ASN A CA 1
ATOM 581 C C . ASN A 1 73 ? 0.358 -8.814 -3.684 1.00 85.50 73 ASN A C 1
ATOM 583 O O . ASN A 1 73 ? 1.004 -9.515 -2.903 1.00 85.50 73 ASN A O 1
ATOM 587 N N . GLU A 1 74 ? 0.870 -8.338 -4.826 1.00 82.44 74 GLU A N 1
ATOM 588 C CA . GLU A 1 74 ? 2.234 -8.609 -5.262 1.00 82.44 74 GLU A CA 1
ATOM 589 C C . GLU A 1 74 ? 3.223 -8.216 -4.165 1.00 82.44 74 GLU A C 1
ATOM 591 O O . GLU A 1 74 ? 3.285 -7.057 -3.728 1.00 82.44 74 GLU A O 1
ATOM 596 N N . GLN A 1 75 ? 3.990 -9.208 -3.711 1.00 78.75 75 GLN A N 1
ATOM 597 C CA . GLN A 1 75 ? 4.971 -8.990 -2.670 1.00 78.75 75 GLN A CA 1
ATOM 598 C C . GLN A 1 75 ? 6.288 -8.476 -3.261 1.00 78.75 75 GLN A C 1
ATOM 600 O O . GLN A 1 75 ? 6.896 -9.113 -4.119 1.00 78.75 75 GLN A O 1
ATOM 605 N N . GLY A 1 76 ? 6.759 -7.331 -2.777 1.00 71.88 76 GLY A N 1
ATOM 606 C CA . GLY A 1 76 ? 8.009 -6.726 -3.207 1.00 71.88 76 GLY A CA 1
ATOM 607 C C . GLY A 1 76 ? 8.396 -5.479 -2.413 1.00 71.88 76 GLY A C 1
ATOM 608 O O . GLY A 1 76 ? 7.567 -4.800 -1.810 1.00 71.88 76 GLY A O 1
ATOM 609 N N . GLY A 1 77 ? 9.693 -5.169 -2.440 1.00 67.69 77 GLY A N 1
ATOM 610 C CA . GLY A 1 77 ? 10.274 -3.992 -1.793 1.00 67.69 77 GLY A CA 1
ATOM 611 C C . GLY A 1 77 ? 10.407 -4.075 -0.269 1.00 67.69 77 GLY A C 1
ATOM 612 O O . GLY A 1 77 ? 10.113 -5.095 0.350 1.00 67.69 77 GLY A O 1
ATOM 613 N N . ARG A 1 78 ? 10.898 -2.984 0.338 1.00 67.25 78 ARG A N 1
ATOM 614 C CA . ARG A 1 78 ? 11.211 -2.898 1.781 1.00 67.25 78 ARG A CA 1
ATOM 615 C C . ARG A 1 78 ? 9.983 -3.139 2.665 1.00 67.25 78 ARG A C 1
ATOM 617 O O . ARG A 1 78 ? 10.079 -3.796 3.697 1.00 67.25 78 ARG A O 1
ATOM 624 N N . TYR A 1 79 ? 8.830 -2.642 2.226 1.00 66.56 79 TYR A N 1
ATOM 625 C CA . TYR A 1 79 ? 7.560 -2.739 2.951 1.00 66.56 79 TYR A CA 1
ATOM 626 C C . TYR A 1 79 ? 6.660 -3.851 2.412 1.00 66.56 79 TYR A C 1
ATOM 628 O O . TYR A 1 79 ? 5.462 -3.828 2.620 1.00 66.56 79 TYR A O 1
ATOM 636 N N . SER A 1 80 ? 7.220 -4.822 1.692 1.00 79.75 80 SER A N 1
ATOM 637 C CA . SER A 1 80 ? 6.546 -6.036 1.232 1.00 79.75 80 SER A CA 1
ATOM 638 C C . SER A 1 80 ? 5.387 -5.917 0.254 1.00 79.75 80 SER A C 1
ATOM 640 O O . SER A 1 80 ? 5.266 -6.849 -0.515 1.00 79.75 80 SER A O 1
ATOM 642 N N . ASN A 1 81 ? 4.512 -4.912 0.251 1.00 86.69 81 ASN A N 1
ATOM 643 C CA . ASN A 1 81 ? 3.438 -4.799 -0.746 1.00 86.69 81 ASN A CA 1
ATOM 644 C C . ASN A 1 81 ? 2.962 -3.346 -0.935 1.00 86.69 81 ASN A C 1
ATOM 646 O O . ASN A 1 81 ? 3.391 -2.426 -0.233 1.00 86.69 81 ASN A O 1
ATOM 650 N N . ALA A 1 82 ? 2.073 -3.143 -1.913 1.00 88.81 82 ALA A N 1
ATOM 651 C CA . ALA A 1 82 ? 1.512 -1.836 -2.254 1.00 88.81 82 ALA A CA 1
ATOM 652 C C . ALA A 1 82 ? 0.700 -1.199 -1.110 1.00 88.81 82 ALA A C 1
ATOM 654 O O . ALA A 1 82 ? 0.777 0.012 -0.903 1.00 88.81 82 ALA A O 1
ATOM 655 N N . LEU A 1 83 ? -0.045 -2.010 -0.352 1.00 91.44 83 LEU A N 1
ATOM 656 C CA . LEU A 1 83 ? -0.884 -1.542 0.749 1.00 91.44 83 LEU A CA 1
ATOM 657 C C . LEU A 1 83 ? -0.032 -1.021 1.910 1.00 91.44 83 LEU A C 1
ATOM 659 O O . LEU A 1 83 ? -0.241 0.092 2.374 1.00 91.44 83 LEU A O 1
ATOM 663 N N . GLN A 1 84 ? 0.983 -1.777 2.322 1.00 89.31 84 GLN A N 1
ATOM 664 C CA . GLN A 1 84 ? 1.901 -1.415 3.396 1.00 89.31 84 GLN A CA 1
ATOM 665 C C . GLN A 1 84 ? 2.688 -0.138 3.083 1.00 89.31 84 GLN A C 1
ATOM 667 O O . GLN A 1 84 ? 2.815 0.721 3.952 1.00 89.31 84 GLN A O 1
ATOM 672 N N . VAL A 1 85 ? 3.186 0.030 1.849 1.00 88.00 85 VAL A N 1
ATOM 673 C CA . VAL A 1 85 ? 3.912 1.259 1.480 1.00 88.00 85 VAL A CA 1
ATOM 674 C C . VAL A 1 85 ? 2.985 2.474 1.360 1.00 88.00 85 VAL A C 1
ATOM 676 O O . VAL A 1 85 ? 3.384 3.578 1.728 1.00 88.00 85 VAL A O 1
ATOM 679 N N . ALA A 1 86 ? 1.738 2.289 0.908 1.00 90.81 86 ALA A N 1
ATOM 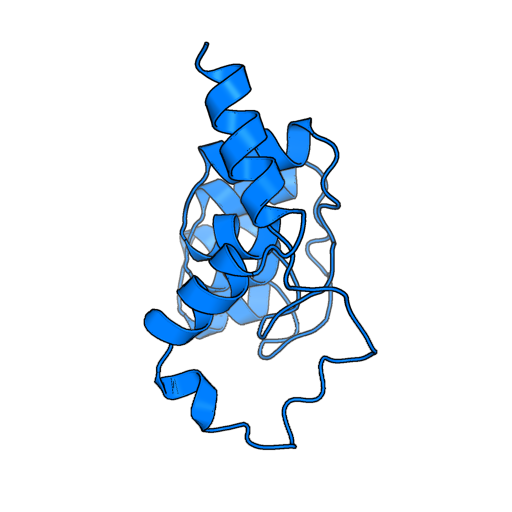680 C CA . ALA A 1 86 ? 0.732 3.352 0.923 1.00 90.81 86 ALA A CA 1
ATOM 681 C C . ALA A 1 86 ? 0.373 3.764 2.359 1.00 90.81 86 ALA A C 1
ATOM 683 O O . ALA A 1 86 ? 0.280 4.958 2.641 1.00 90.81 86 ALA A O 1
ATOM 684 N N . SER A 1 87 ? 0.236 2.788 3.262 1.00 90.94 87 SER A N 1
ATOM 685 C CA . SER A 1 87 ? -0.012 3.009 4.688 1.00 90.94 87 SER A CA 1
ATOM 686 C C . SER A 1 87 ? 1.140 3.724 5.377 1.00 90.94 87 SER A C 1
ATOM 688 O O . SER A 1 87 ? 0.912 4.675 6.119 1.00 90.94 87 SER A O 1
ATOM 690 N N . TYR A 1 88 ? 2.379 3.318 5.088 1.00 88.31 88 TYR A N 1
ATOM 691 C CA . TYR A 1 88 ? 3.573 3.996 5.585 1.00 88.31 88 TYR A CA 1
ATOM 692 C C . TYR A 1 88 ? 3.614 5.461 5.140 1.00 88.31 88 TYR A C 1
ATOM 694 O O . TYR A 1 88 ? 3.871 6.336 5.957 1.00 88.31 88 TYR A O 1
ATOM 702 N N . GLY A 1 89 ? 3.324 5.735 3.863 1.00 83.38 89 GLY A N 1
ATOM 703 C CA . GLY A 1 89 ? 3.319 7.093 3.310 1.00 83.38 89 GLY A CA 1
ATOM 704 C C . GLY A 1 89 ? 2.085 7.937 3.651 1.00 83.38 89 GLY A C 1
ATOM 705 O O . GLY A 1 89 ? 2.020 9.086 3.221 1.00 83.38 89 GLY A O 1
ATOM 706 N N . GLY A 1 90 ? 1.096 7.385 4.364 1.00 87.94 90 GLY A N 1
ATOM 707 C CA . GLY A 1 90 ? -0.135 8.095 4.733 1.00 87.94 90 GLY A CA 1
ATOM 708 C C . GLY A 1 90 ? -1.077 8.364 3.559 1.00 87.94 90 GLY A C 1
ATOM 709 O O . GLY A 1 90 ? -1.965 9.217 3.647 1.00 87.94 90 GLY A O 1
ATOM 710 N N . HIS A 1 91 ? -0.912 7.641 2.449 1.00 92.62 91 HIS A N 1
ATOM 711 C CA . HIS A 1 91 ? -1.695 7.814 1.223 1.00 92.62 91 HIS A CA 1
ATOM 712 C C . HIS A 1 91 ? -3.076 7.169 1.363 1.00 92.62 91 HIS A C 1
ATOM 714 O O . HIS A 1 91 ? -3.396 6.187 0.694 1.00 92.62 91 HIS A O 1
ATOM 720 N N . SER A 1 92 ? -3.908 7.738 2.234 1.00 92.50 92 SER A N 1
ATOM 721 C CA . SER A 1 92 ? -5.216 7.200 2.636 1.00 92.50 92 SER A CA 1
ATOM 722 C C . SER A 1 92 ? -6.140 6.904 1.454 1.00 92.50 92 SER A C 1
ATOM 724 O O . SER A 1 92 ? -6.817 5.882 1.434 1.00 92.50 92 SER A O 1
ATOM 726 N N . GLU A 1 93 ? -6.117 7.736 0.410 1.00 93.31 93 GLU A N 1
ATOM 727 C CA . GLU A 1 93 ? -6.904 7.486 -0.802 1.00 93.31 93 GLU A CA 1
ATOM 728 C C . GLU A 1 93 ? -6.446 6.249 -1.589 1.00 93.31 93 GLU A C 1
ATOM 730 O O . GLU A 1 93 ? -7.258 5.589 -2.239 1.00 93.31 93 GLU A O 1
ATOM 735 N N . ILE A 1 94 ? -5.146 5.945 -1.564 1.00 93.69 94 ILE A N 1
ATOM 736 C CA . ILE A 1 94 ? -4.583 4.756 -2.209 1.00 93.69 94 ILE A CA 1
ATOM 737 C C . ILE A 1 94 ? -4.873 3.527 -1.362 1.00 93.69 94 ILE A C 1
ATOM 739 O O . ILE A 1 94 ? -5.261 2.507 -1.918 1.00 93.69 94 ILE A O 1
ATOM 743 N N . VAL A 1 95 ? -4.745 3.635 -0.038 1.00 93.62 95 VAL A N 1
ATOM 744 C CA . VAL A 1 95 ? -5.135 2.566 0.889 1.00 93.62 95 VAL A CA 1
ATOM 745 C C . VAL A 1 95 ? -6.604 2.209 0.691 1.00 93.62 95 VAL A C 1
ATOM 747 O O . VAL A 1 95 ? -6.911 1.046 0.452 1.00 93.62 95 VAL A O 1
ATOM 750 N N . TYR A 1 96 ? -7.493 3.204 0.655 1.00 94.50 96 TYR A N 1
ATOM 751 C CA . TYR A 1 96 ? -8.906 2.988 0.349 1.00 94.50 96 TYR A CA 1
ATOM 752 C C . TYR A 1 96 ? -9.104 2.290 -1.005 1.00 94.50 96 TYR A C 1
ATOM 754 O O . TYR A 1 96 ? -9.816 1.294 -1.081 1.00 94.50 96 TYR A O 1
ATOM 762 N N . LEU A 1 97 ? -8.450 2.770 -2.071 1.00 94.12 97 LEU A N 1
ATOM 763 C CA . LEU A 1 97 ? -8.555 2.165 -3.403 1.00 94.12 97 LEU A CA 1
ATOM 764 C C . LEU A 1 97 ? -8.071 0.707 -3.422 1.00 94.12 97 LEU A C 1
ATOM 766 O O . LEU A 1 97 ? -8.687 -0.131 -4.072 1.00 94.12 97 LEU A O 1
ATOM 770 N N . LEU A 1 98 ? -6.967 0.395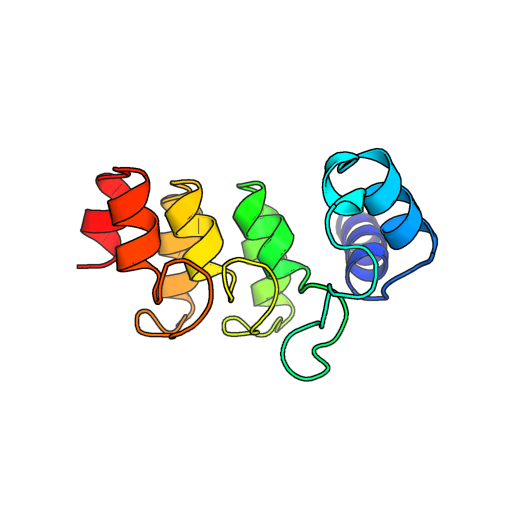 -2.745 1.00 92.75 98 LEU A N 1
ATOM 771 C CA . LEU A 1 98 ? -6.434 -0.963 -2.679 1.00 92.75 98 LEU A CA 1
ATOM 772 C C . LEU A 1 98 ? -7.393 -1.885 -1.908 1.00 92.75 98 LEU A C 1
ATOM 774 O O . LEU A 1 98 ? -7.702 -2.976 -2.382 1.00 92.75 98 LEU A O 1
ATOM 778 N N . LEU A 1 99 ? -7.939 -1.431 -0.778 1.00 93.06 99 LEU A N 1
ATOM 779 C CA . LEU A 1 99 ? -8.926 -2.190 -0.002 1.00 93.06 99 LEU A CA 1
ATOM 780 C C . LEU A 1 99 ? -10.227 -2.416 -0.789 1.00 93.06 99 LEU A C 1
ATOM 782 O O . LEU A 1 99 ? -10.726 -3.537 -0.837 1.00 93.06 99 LEU A O 1
ATOM 786 N N . GLU A 1 100 ? -10.733 -1.392 -1.484 1.00 94.06 100 GLU A N 1
ATOM 787 C CA . GLU A 1 100 ? -11.919 -1.490 -2.351 1.00 94.06 100 GLU A CA 1
ATOM 788 C C . GLU A 1 100 ? -11.736 -2.543 -3.459 1.00 94.06 100 GLU A C 1
ATOM 790 O O . GLU A 1 100 ? -12.688 -3.203 -3.876 1.00 94.06 100 GLU A O 1
ATOM 795 N N . ARG A 1 101 ? -10.498 -2.729 -3.928 1.00 91.25 101 ARG A N 1
ATOM 796 C CA . ARG A 1 101 ? -10.134 -3.697 -4.973 1.00 91.25 101 ARG A CA 1
ATOM 797 C C . ARG A 1 101 ? -9.736 -5.069 -4.420 1.00 91.25 101 ARG A C 1
ATOM 799 O O . ARG A 1 101 ? -9.336 -5.928 -5.201 1.00 91.25 101 ARG A O 1
ATOM 806 N N . GLY A 1 102 ? -9.888 -5.291 -3.113 1.00 90.25 102 GLY A N 1
ATOM 807 C CA . GLY A 1 102 ? -9.669 -6.586 -2.470 1.00 90.25 102 GLY A CA 1
ATOM 808 C C . GLY A 1 102 ? -8.220 -6.864 -2.069 1.00 90.25 102 GLY A C 1
ATOM 809 O O . GLY A 1 102 ? -7.818 -8.027 -2.039 1.00 90.25 102 GLY A O 1
ATOM 810 N N . ALA A 1 103 ? -7.426 -5.827 -1.785 1.00 90.81 103 ALA A N 1
ATOM 811 C CA . ALA A 1 103 ? -6.107 -6.010 -1.186 1.00 90.81 103 ALA A CA 1
ATOM 812 C C . ALA A 1 103 ? -6.229 -6.734 0.162 1.00 90.81 103 ALA A C 1
ATOM 814 O O . ALA A 1 103 ? -7.127 -6.448 0.957 1.00 90.81 103 ALA A O 1
ATOM 815 N N . ASP A 1 104 ? -5.307 -7.652 0.434 1.00 89.12 104 ASP A N 1
ATOM 816 C CA . ASP A 1 104 ? -5.253 -8.353 1.710 1.00 89.12 104 ASP A CA 1
ATOM 817 C C . ASP A 1 104 ? -4.732 -7.410 2.803 1.00 89.12 104 ASP A C 1
ATOM 819 O O . ASP A 1 104 ? -3.538 -7.114 2.900 1.00 89.12 104 ASP A O 1
ATOM 823 N N . VAL A 1 105 ? -5.655 -6.942 3.644 1.00 88.88 105 VAL A N 1
ATOM 824 C CA . VAL A 1 105 ? -5.376 -6.059 4.785 1.00 88.88 105 VAL A CA 1
ATOM 825 C C . VAL A 1 105 ? -4.412 -6.684 5.797 1.00 88.88 105 VAL A C 1
ATOM 827 O O . VAL A 1 105 ? -3.637 -5.978 6.445 1.00 88.88 105 VAL A O 1
ATOM 830 N N . ASN A 1 106 ? -4.425 -8.015 5.902 1.00 85.88 106 ASN A N 1
ATOM 831 C CA . ASN A 1 106 ? -3.617 -8.775 6.846 1.00 85.88 106 ASN A CA 1
ATOM 832 C C . ASN A 1 106 ? -2.325 -9.296 6.220 1.00 85.88 106 ASN A C 1
ATOM 834 O O . ASN A 1 106 ? -1.589 -10.019 6.894 1.00 85.88 106 ASN A O 1
ATOM 838 N N . ALA A 1 107 ? -2.036 -8.933 4.966 1.00 84.94 107 ALA A N 1
ATOM 839 C CA . ALA A 1 107 ? -0.852 -9.391 4.265 1.00 84.94 107 ALA A CA 1
ATOM 840 C C . ALA A 1 107 ? 0.404 -9.089 5.083 1.00 84.94 107 ALA A C 1
ATOM 842 O O . ALA A 1 107 ? 0.749 -7.927 5.341 1.00 84.94 107 ALA A O 1
ATOM 843 N N . GLN A 1 108 ? 1.082 -10.166 5.474 1.00 82.56 108 GLN A N 1
ATOM 844 C CA . GLN A 1 108 ? 2.263 -10.090 6.310 1.00 82.56 108 GLN A CA 1
ATOM 845 C C . GLN A 1 108 ? 3.536 -9.964 5.482 1.00 82.56 108 GLN A C 1
ATOM 847 O O . GLN A 1 108 ? 3.677 -10.582 4.426 1.00 82.56 108 GLN A O 1
ATOM 852 N N . GLY A 1 109 ? 4.485 -9.196 6.002 1.00 77.88 109 GLY A N 1
ATOM 853 C CA . GLY A 1 109 ? 5.826 -9.066 5.450 1.00 77.88 109 GLY A CA 1
ATOM 854 C C . GLY A 1 109 ? 6.418 -7.687 5.697 1.00 77.88 109 GLY A C 1
ATOM 855 O O . GLY A 1 109 ? 5.757 -6.808 6.245 1.00 77.88 109 GLY A O 1
ATOM 856 N N . GLY A 1 110 ? 7.665 -7.503 5.266 1.00 73.56 110 GLY A N 1
ATOM 857 C CA . GLY A 1 110 ? 8.325 -6.198 5.282 1.00 73.56 110 GLY A CA 1
ATOM 858 C C . GLY A 1 110 ? 8.697 -5.734 6.686 1.00 73.56 110 GLY A C 1
ATOM 859 O O . GLY A 1 110 ? 8.552 -6.459 7.668 1.00 73.56 110 GLY A O 1
ATOM 860 N N . GLU A 1 111 ? 9.210 -4.511 6.769 1.00 71.75 111 GLU A N 1
ATOM 861 C CA . GLU A 1 111 ? 9.747 -3.935 8.009 1.00 71.75 111 GLU A CA 1
A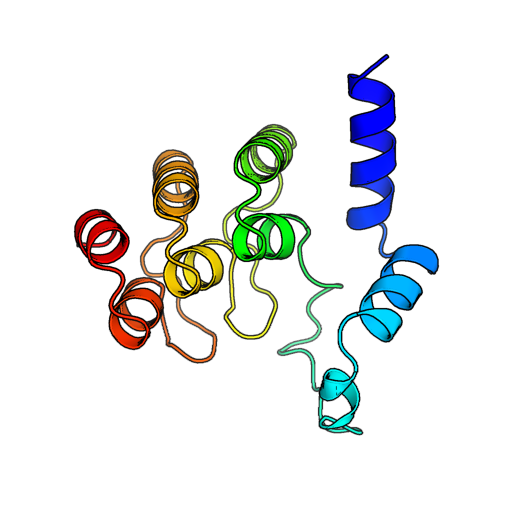TOM 862 C C . GLU A 1 111 ? 8.700 -3.773 9.128 1.00 71.75 111 GLU A C 1
ATOM 864 O O . GLU A 1 111 ? 9.028 -3.926 10.302 1.00 71.75 111 GLU A O 1
ATOM 869 N N . TYR A 1 112 ? 7.434 -3.520 8.777 1.00 77.25 112 TYR A N 1
ATOM 870 C CA . TYR A 1 112 ? 6.366 -3.204 9.738 1.00 77.25 112 TYR A CA 1
ATOM 871 C C . TYR A 1 112 ? 5.362 -4.334 9.967 1.00 77.25 112 TYR A C 1
ATOM 873 O O . TYR A 1 112 ? 4.315 -4.114 10.575 1.00 77.25 112 TYR A O 1
ATOM 881 N N . ALA A 1 113 ? 5.685 -5.538 9.492 1.00 82.62 113 ALA A N 1
ATOM 882 C CA . ALA A 1 113 ? 4.868 -6.746 9.524 1.00 82.62 113 ALA A CA 1
ATOM 883 C C . ALA A 1 113 ? 3.538 -6.678 8.753 1.00 82.62 113 ALA A C 1
ATOM 885 O O . ALA A 1 113 ? 3.224 -7.650 8.083 1.00 82.62 113 ALA A O 1
ATOM 886 N N . ASN A 1 114 ? 2.753 -5.601 8.832 1.00 87.12 114 ASN A N 1
ATOM 887 C CA . ASN A 1 114 ? 1.498 -5.418 8.101 1.00 87.12 114 ASN A CA 1
ATOM 888 C C . ASN A 1 114 ? 1.173 -3.925 7.878 1.00 87.12 114 ASN A C 1
ATOM 890 O O . ASN A 1 114 ? 1.886 -3.027 8.334 1.00 87.12 114 ASN A O 1
ATOM 894 N N . ALA A 1 115 ? 0.076 -3.654 7.163 1.00 87.06 115 ALA A N 1
ATOM 895 C CA . ALA A 1 115 ? -0.332 -2.295 6.801 1.00 87.06 115 ALA A CA 1
ATOM 896 C C . ALA A 1 115 ? -0.694 -1.437 8.025 1.00 87.06 115 ALA A C 1
ATOM 898 O O . ALA A 1 115 ? -0.397 -0.242 8.049 1.00 87.06 115 ALA A O 1
ATOM 899 N N . LEU A 1 116 ? -1.292 -2.048 9.053 1.00 88.56 116 LEU A N 1
ATOM 900 C CA . LEU A 1 116 ? -1.636 -1.375 10.305 1.00 88.56 116 LEU A CA 1
ATOM 901 C C . LEU A 1 116 ? -0.380 -0.961 11.085 1.00 88.56 116 LEU A C 1
ATOM 903 O O . LEU A 1 116 ? -0.305 0.161 11.584 1.00 88.56 116 LEU A O 1
ATOM 907 N N . GLY A 1 117 ? 0.624 -1.836 11.153 1.00 87.69 117 GLY A N 1
ATOM 908 C CA . GLY A 1 117 ? 1.917 -1.561 11.772 1.00 87.69 117 GLY A CA 1
ATOM 909 C C . GLY A 1 117 ? 2.647 -0.424 11.065 1.00 87.69 117 GLY A C 1
ATOM 910 O O . GLY A 1 117 ? 3.176 0.466 11.727 1.00 87.69 117 GLY A O 1
ATOM 911 N N . ALA A 1 118 ? 2.589 -0.396 9.729 1.00 85.62 118 ALA A N 1
ATOM 912 C CA . ALA A 1 118 ? 3.168 0.676 8.925 1.00 85.62 118 ALA A CA 1
ATOM 913 C C . ALA A 1 118 ? 2.508 2.037 9.209 1.00 85.62 118 ALA A C 1
ATOM 915 O O . ALA A 1 118 ? 3.213 3.005 9.479 1.00 85.62 118 ALA A O 1
ATOM 916 N N . ALA A 1 119 ? 1.170 2.103 9.218 1.00 88.06 119 ALA A N 1
ATOM 917 C CA . ALA A 1 119 ? 0.437 3.331 9.546 1.00 88.06 119 ALA A CA 1
ATOM 918 C C . ALA A 1 119 ? 0.611 3.758 11.017 1.00 88.06 119 ALA A C 1
ATOM 920 O O . ALA A 1 119 ? 0.635 4.952 11.323 1.00 88.06 119 ALA A O 1
ATOM 921 N N . SER A 1 120 ? 0.758 2.795 11.934 1.00 87.56 120 SER A N 1
ATOM 922 C CA . SER A 1 120 ? 0.980 3.066 13.361 1.00 87.56 120 SER A CA 1
ATOM 923 C C . SER A 1 120 ? 2.364 3.657 13.609 1.00 87.56 120 SER A C 1
ATOM 925 O O . SER A 1 120 ? 2.498 4.578 14.411 1.00 87.56 120 SER A O 1
ATOM 927 N N . ALA A 1 121 ? 3.387 3.161 12.905 1.00 83.81 121 ALA A N 1
ATOM 928 C CA . ALA A 1 121 ? 4.760 3.640 13.033 1.00 83.81 121 ALA A CA 1
ATOM 929 C C . ALA A 1 121 ? 4.918 5.103 12.585 1.00 83.81 121 ALA A C 1
ATOM 931 O O . ALA A 1 121 ? 5.735 5.830 13.148 1.00 83.81 121 ALA A O 1
ATOM 932 N N . THR A 1 122 ? 4.129 5.541 11.602 1.00 81.31 122 THR A N 1
ATOM 933 C CA . THR A 1 122 ? 4.176 6.906 11.056 1.00 81.31 122 THR A CA 1
ATOM 934 C C . THR A 1 122 ? 3.093 7.835 11.608 1.00 81.31 122 THR A C 1
ATOM 936 O O . THR A 1 122 ? 3.153 9.045 11.393 1.00 81.31 122 THR A O 1
ATOM 939 N N . GLY A 1 123 ? 2.136 7.306 12.378 1.00 85.50 123 GLY A N 1
ATOM 940 C CA . GLY A 1 123 ? 1.101 8.092 13.054 1.00 85.50 123 GLY A CA 1
ATOM 941 C C . GLY A 1 123 ? 0.003 8.616 12.124 1.00 85.50 123 GLY A C 1
ATOM 942 O O . GLY A 1 123 ? -0.643 9.617 12.437 1.00 85.50 123 GLY A O 1
ATOM 943 N N . HIS A 1 124 ? -0.221 7.973 10.977 1.00 86.31 124 HIS A N 1
ATOM 944 C CA . HIS A 1 124 ? -1.214 8.419 9.999 1.00 86.31 124 HIS A CA 1
ATOM 945 C C . HIS A 1 124 ? -2.621 7.940 10.364 1.00 86.31 124 HIS A C 1
ATOM 947 O O . HIS A 1 124 ? -3.056 6.851 9.977 1.00 86.31 124 HIS A O 1
ATOM 953 N N . ARG A 1 125 ? -3.331 8.782 11.119 1.00 85.06 125 ARG A N 1
ATOM 954 C CA . ARG A 1 125 ? -4.619 8.475 11.752 1.00 85.06 125 ARG A CA 1
ATOM 955 C C . ARG A 1 125 ? -5.724 8.116 10.760 1.00 85.06 125 ARG A C 1
ATOM 957 O O . ARG A 1 125 ? -6.449 7.164 11.009 1.00 85.06 125 ARG A O 1
ATOM 964 N N . GLU A 1 126 ? -5.813 8.806 9.628 1.00 86.62 126 GLU A N 1
ATOM 965 C CA . GLU A 1 126 ? -6.810 8.521 8.588 1.00 86.62 126 GLU A CA 1
ATOM 966 C C . GLU A 1 126 ? -6.624 7.112 8.003 1.00 86.62 126 GLU A C 1
ATOM 968 O O . GLU A 1 126 ? -7.582 6.364 7.830 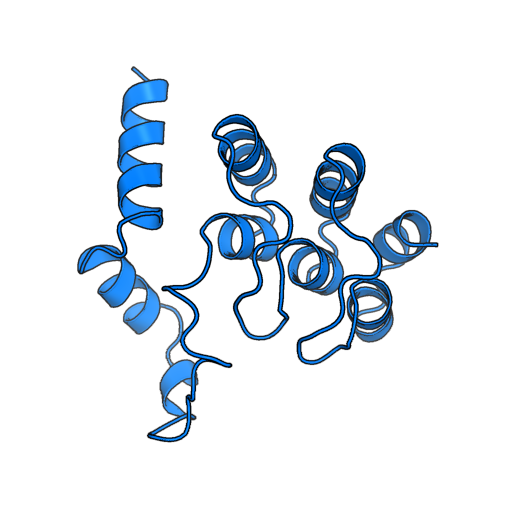1.00 86.62 126 GLU A O 1
ATOM 973 N N . THR A 1 127 ? -5.380 6.699 7.762 1.00 87.88 127 THR A N 1
ATOM 974 C CA . THR A 1 127 ? -5.049 5.333 7.330 1.00 87.88 127 THR A CA 1
ATOM 975 C C . THR A 1 127 ? -5.301 4.286 8.406 1.00 87.88 127 THR A C 1
ATOM 977 O O . THR A 1 127 ? -5.695 3.175 8.073 1.00 87.88 127 THR A O 1
ATOM 980 N N . LEU A 1 128 ? -5.096 4.618 9.683 1.00 87.88 128 LEU A N 1
ATOM 981 C CA . LEU A 1 128 ? -5.430 3.720 10.793 1.00 87.88 128 LEU A CA 1
ATOM 982 C C . LEU A 1 128 ? -6.937 3.483 10.884 1.00 87.88 128 LEU A C 1
ATOM 984 O O . LEU A 1 128 ? -7.357 2.345 11.054 1.00 87.88 128 LEU A O 1
ATOM 988 N N . GLU A 1 129 ? -7.739 4.536 10.718 1.00 88.19 129 GLU A N 1
ATOM 989 C CA . GLU A 1 129 ? -9.203 4.439 10.692 1.00 88.19 129 GLU A CA 1
ATOM 990 C C . GLU A 1 129 ? -9.705 3.584 9.515 1.00 88.19 129 GLU A C 1
ATOM 992 O O . GLU A 1 129 ? -10.721 2.913 9.646 1.00 88.19 129 GLU A O 1
ATOM 997 N N . LEU A 1 130 ? -8.985 3.559 8.387 1.00 88.00 130 LEU A N 1
ATOM 998 C CA . LEU A 1 130 ? -9.315 2.715 7.230 1.00 88.00 130 LEU A CA 1
ATOM 999 C C . LEU A 1 130 ? -8.926 1.237 7.393 1.00 88.00 130 LEU A C 1
ATOM 1001 O O . LEU A 1 130 ? -9.482 0.387 6.700 1.00 88.00 130 LEU A O 1
ATOM 1005 N N . LEU A 1 131 ? -7.939 0.935 8.239 1.00 84.00 131 LEU A N 1
ATOM 1006 C CA . LEU A 1 131 ? -7.367 -0.409 8.411 1.00 84.00 131 LEU A CA 1
ATOM 1007 C C . LEU A 1 131 ? -7.883 -1.136 9.662 1.00 84.00 131 LEU A C 1
ATOM 1009 O O . LEU A 1 131 ? -7.476 -2.274 9.902 1.00 84.00 131 LEU A O 1
ATOM 1013 N N . ASN A 1 132 ? -8.731 -0.477 10.454 1.00 77.44 132 ASN A N 1
ATOM 1014 C CA . ASN A 1 132 ? -9.326 -0.989 11.687 1.00 77.44 132 ASN A CA 1
ATOM 1015 C C . ASN A 1 132 ? -10.758 -1.480 11.461 1.00 77.44 132 ASN A C 1
ATOM 1017 O O . ASN A 1 132 ? -11.070 -2.594 11.933 1.00 77.44 132 ASN A O 1
#

Foldseek 3Di:
DVVVVLVVVVCVVVVVDPVVVVVCVVPCVVVVVCPPNPDFPPPAPDAFPLQVCLLVLVQVNNVVCVVVVRDLQRAGDQQGGSLQSNLLNLSLSNNVVSVVSPHDQQNADHDQRGSCSSNVVNVNVSSNVVSD

Secondary structure (DSSP, 8-state):
-HHHHHHHHHHHHHTT-HHHHHHHHHH-GGGGGGTTT---GGG--S--HHHHHHHTT-HHHHHHHHHTT--TT---STTSSHHHHHHHTT-HHHHHHHHHTT--TT---STTSSHHHHHHHHT-HHHHHHH-

InterPro domains:
  IPR002110 Ankyrin repeat [PF12796] (52-131)
  IPR002110 Ankyrin repeat [PS50088] (78-110)
  IPR002110 Ankyrin repeat [SM00248] (45-74)
  IPR002110 Ankyrin repeat [SM00248] (78-107)
  IPR036770 Ankyrin repeat-containing domain superfamily [G3DSA:1.25.40.20] (39-132)
  IPR036770 Ankyrin repeat-containing domain superfamily [SSF48403] (48-131)